Protein AF-A0A5R9F4C6-F1 (afdb_monomer_lite)

Secondary structure (DSSP, 8-state):
-HHHHHHHHHHHHHHHHHHTT-S-----------GGG-SSHHHHHHHHHHTT-BTTB-TT-SSTT-SS-GGG--HHHHHHHHHHHHHHHHTTS--S----------------PPPP-----THHHHHHHHHHHHHHHHHHHHHHH--

InterPro domains:
  IPR008613 Excalibur calcium-binding domain [PF05901] (33-72)
  IPR008613 Excalibur calcium-binding domain [SM00894] (31-72)
  IPR019931 LPXTG cell wall anchor motif [PF00746] (113-144)

Structure (mmCIF, N/CA/C/O backbone):
data_AF-A0A5R9F4C6-F1
#
_entry.id   AF-A0A5R9F4C6-F1
#
loop_
_atom_site.group_PDB
_atom_site.id
_atom_site.type_symbol
_atom_site.label_atom_id
_atom_site.label_alt_id
_atom_site.label_comp_id
_atom_site.label_asym_id
_atom_site.label_entity_id
_atom_site.label_seq_id
_atom_site.pdbx_PDB_ins_code
_atom_site.Cartn_x
_atom_site.Cartn_y
_atom_site.Cartn_z
_atom_site.occupancy
_atom_site.B_iso_or_equiv
_atom_site.auth_seq_id
_atom_site.auth_comp_id
_atom_site.auth_asym_id
_atom_site.auth_atom_id
_atom_site.pdbx_PDB_model_num
ATOM 1 N N . MET A 1 1 ? 22.716 6.581 -52.512 1.00 57.16 1 MET A N 1
ATOM 2 C CA . MET A 1 1 ? 21.744 7.016 -51.481 1.00 57.16 1 MET A CA 1
ATOM 3 C C . MET A 1 1 ? 20.845 5.883 -50.975 1.00 57.16 1 MET A C 1
ATOM 5 O O . MET A 1 1 ? 20.787 5.694 -49.775 1.00 57.16 1 MET A O 1
ATOM 9 N N . LYS A 1 2 ? 20.239 5.040 -51.829 1.00 52.47 2 LYS A N 1
ATOM 10 C CA . LYS A 1 2 ? 19.372 3.910 -51.398 1.00 52.47 2 LYS A CA 1
ATOM 11 C C . LYS A 1 2 ? 20.034 2.899 -50.434 1.00 52.47 2 LYS A C 1
ATOM 13 O O . LYS A 1 2 ? 19.392 2.431 -49.506 1.00 52.47 2 LYS A O 1
ATOM 18 N N . ARG A 1 3 ? 21.336 2.631 -50.601 1.00 54.38 3 ARG A N 1
ATOM 19 C CA . ARG A 1 3 ? 22.126 1.756 -49.705 1.00 54.38 3 ARG A CA 1
ATOM 20 C C . ARG A 1 3 ? 22.447 2.379 -48.337 1.00 54.38 3 ARG A C 1
ATOM 22 O O . ARG A 1 3 ? 22.734 1.649 -47.403 1.00 54.38 3 ARG A O 1
ATOM 29 N N . LEU A 1 4 ? 22.373 3.709 -48.224 1.00 60.50 4 LEU A N 1
ATOM 30 C CA . LEU A 1 4 ? 22.567 4.436 -46.963 1.00 60.50 4 LEU A CA 1
ATOM 31 C C . LEU A 1 4 ? 21.260 4.492 -46.153 1.00 60.50 4 LEU A C 1
ATOM 33 O O . LEU A 1 4 ? 21.293 4.377 -44.934 1.00 60.50 4 LEU A O 1
ATOM 37 N N . TYR A 1 5 ? 20.108 4.572 -46.832 1.00 62.22 5 TYR A N 1
ATOM 38 C CA . TYR A 1 5 ? 18.788 4.526 -46.189 1.00 62.22 5 TYR A CA 1
ATOM 39 C C . TYR A 1 5 ? 18.464 3.160 -45.564 1.00 62.22 5 TYR A C 1
ATOM 41 O O . TYR A 1 5 ? 17.889 3.120 -44.480 1.00 62.22 5 TYR A O 1
ATOM 49 N N . LEU A 1 6 ? 18.882 2.046 -46.185 1.00 62.31 6 LEU A N 1
ATOM 50 C CA . LEU A 1 6 ? 18.705 0.708 -45.596 1.00 62.31 6 LEU A CA 1
ATOM 51 C C . LEU A 1 6 ? 19.526 0.512 -44.307 1.00 62.31 6 LEU A C 1
ATOM 53 O O . LEU A 1 6 ? 19.055 -0.141 -43.381 1.00 62.31 6 LEU A O 1
ATOM 57 N N . GLY A 1 7 ? 20.724 1.100 -44.225 1.00 69.44 7 GLY A N 1
ATOM 58 C CA . GLY A 1 7 ? 21.551 1.043 -43.014 1.00 69.44 7 GLY A CA 1
ATOM 59 C C . GLY A 1 7 ? 20.985 1.889 -41.870 1.00 69.44 7 GLY A C 1
ATOM 60 O O . GLY A 1 7 ? 20.945 1.435 -40.730 1.00 69.44 7 GLY A O 1
ATOM 61 N N . LEU A 1 8 ? 20.484 3.090 -42.179 1.00 69.69 8 LEU A N 1
ATOM 62 C CA . LEU A 1 8 ? 19.875 3.983 -41.187 1.00 69.69 8 LEU A CA 1
ATOM 63 C C . LEU A 1 8 ? 18.586 3.409 -40.583 1.00 69.69 8 LEU A C 1
ATOM 65 O O . LEU A 1 8 ? 18.408 3.492 -39.372 1.00 69.69 8 LEU A O 1
ATOM 69 N N . LEU A 1 9 ? 17.728 2.769 -41.383 1.00 72.56 9 LEU A N 1
ATOM 70 C CA . LEU A 1 9 ? 16.508 2.123 -40.877 1.00 72.56 9 LEU A CA 1
ATOM 71 C C . LEU A 1 9 ? 16.812 0.955 -39.927 1.00 72.56 9 LEU A C 1
ATOM 73 O O . LEU A 1 9 ? 16.167 0.828 -38.889 1.00 72.56 9 LEU A O 1
ATOM 77 N N . SER A 1 10 ? 17.830 0.144 -40.232 1.00 72.00 10 SER A N 1
ATOM 78 C CA . SER A 1 10 ? 18.252 -0.959 -39.358 1.00 72.00 10 SER A CA 1
ATOM 79 C C . SER A 1 10 ? 18.847 -0.469 -38.036 1.00 72.00 10 SER A C 1
ATOM 81 O O . SER A 1 10 ? 18.655 -1.111 -37.006 1.00 72.00 10 SER A O 1
ATOM 83 N N . PHE A 1 11 ? 19.564 0.658 -38.051 1.00 72.88 11 PHE A N 1
ATOM 84 C CA . PHE A 1 11 ? 20.180 1.218 -36.848 1.00 72.88 11 PHE A CA 1
ATOM 85 C C . PHE A 1 11 ? 19.144 1.878 -35.927 1.00 72.88 11 PHE A C 1
ATOM 87 O O . PHE A 1 11 ? 19.229 1.743 -34.711 1.00 72.88 11 PHE A O 1
ATOM 94 N N . VAL A 1 12 ? 18.122 2.524 -36.502 1.00 76.94 12 VAL A N 1
ATOM 95 C CA . VAL A 1 12 ? 16.989 3.085 -35.747 1.00 76.94 12 VAL A CA 1
ATOM 96 C C . VAL A 1 12 ? 16.154 1.977 -35.100 1.00 76.94 12 VAL A C 1
ATOM 98 O O . VAL A 1 12 ? 15.797 2.094 -33.933 1.00 76.94 12 VAL A O 1
ATOM 101 N N . PHE A 1 13 ? 15.907 0.868 -35.803 1.00 72.31 13 PHE A N 1
ATOM 102 C CA . PHE A 1 13 ? 15.160 -0.266 -35.248 1.00 72.31 13 PHE A CA 1
ATOM 103 C C . PHE A 1 13 ? 15.903 -0.949 -34.083 1.00 72.31 13 PHE A C 1
ATOM 105 O O . PHE A 1 13 ? 15.301 -1.264 -33.059 1.00 72.31 13 PHE A O 1
ATOM 112 N N . LEU A 1 14 ? 17.229 -1.104 -34.194 1.00 74.00 14 LEU A N 1
ATOM 113 C CA . LEU A 1 14 ? 18.069 -1.648 -33.121 1.00 74.00 14 LEU A CA 1
ATOM 114 C C . LEU A 1 14 ? 18.163 -0.697 -31.914 1.00 74.00 14 LEU A C 1
ATOM 116 O O . LEU A 1 14 ? 18.156 -1.152 -30.773 1.00 74.00 14 LEU A O 1
ATOM 120 N N . ALA A 1 15 ? 18.202 0.618 -32.147 1.00 70.00 15 ALA A N 1
ATOM 121 C CA . ALA A 1 15 ? 18.185 1.613 -31.077 1.00 70.00 15 ALA A CA 1
ATOM 122 C C . ALA A 1 15 ? 16.841 1.627 -30.329 1.00 70.00 15 ALA A C 1
ATOM 124 O O . ALA A 1 15 ? 16.833 1.696 -29.107 1.00 70.00 15 ALA A O 1
ATOM 125 N N . ILE A 1 16 ? 15.709 1.480 -31.021 1.00 71.25 16 ILE A N 1
ATOM 126 C CA . ILE A 1 16 ? 14.395 1.389 -30.366 1.00 71.25 16 ILE A CA 1
ATOM 127 C C . ILE A 1 16 ? 14.279 0.106 -29.527 1.00 71.25 16 ILE A C 1
ATOM 129 O O . ILE A 1 16 ? 13.732 0.161 -28.434 1.00 71.25 16 ILE A O 1
ATOM 133 N N . MET A 1 17 ? 14.849 -1.026 -29.959 1.00 69.56 17 MET A N 1
ATOM 134 C CA . MET A 1 17 ? 14.871 -2.246 -29.134 1.00 69.56 17 MET A CA 1
ATOM 135 C C . MET A 1 17 ? 15.798 -2.149 -27.912 1.00 69.56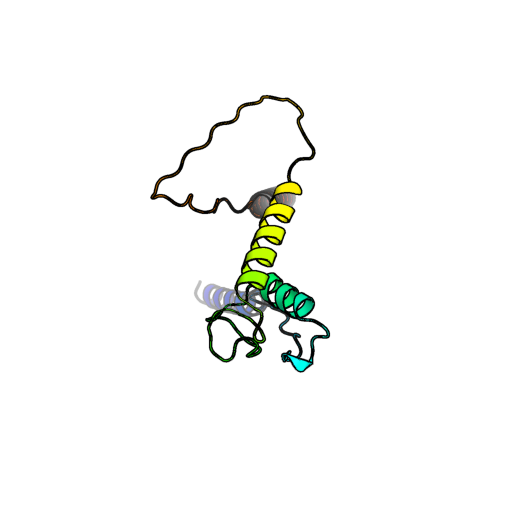 17 MET A C 1
ATOM 137 O O . MET A 1 17 ? 15.477 -2.705 -26.868 1.00 69.56 17 MET A O 1
ATOM 141 N N . LEU A 1 18 ? 16.936 -1.454 -28.024 1.00 64.44 18 LEU A N 1
ATOM 142 C CA . LEU A 1 18 ? 17.901 -1.321 -26.923 1.00 64.44 18 LEU A CA 1
ATOM 143 C C . LEU A 1 18 ? 17.552 -0.198 -25.933 1.00 64.44 18 LEU A C 1
ATOM 145 O O . LEU A 1 18 ? 17.905 -0.301 -24.763 1.00 64.44 18 LEU A O 1
ATOM 149 N N . PHE A 1 19 ? 16.854 0.852 -26.375 1.00 62.28 19 PHE A N 1
ATOM 150 C CA . PHE A 1 19 ? 16.437 1.978 -25.527 1.00 62.28 19 PHE A CA 1
ATOM 151 C C . PHE A 1 19 ? 14.941 1.957 -25.161 1.00 62.28 19 PHE A C 1
ATOM 153 O O . PHE A 1 19 ? 14.538 2.656 -24.238 1.00 62.28 19 PHE A O 1
ATOM 160 N N . GLY A 1 20 ? 14.114 1.149 -25.832 1.00 57.31 20 GLY A N 1
ATOM 16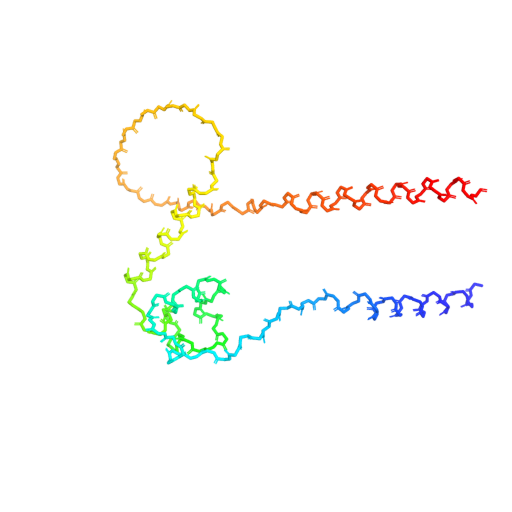1 C CA . GLY A 1 20 ? 12.677 1.010 -25.554 1.00 57.31 20 GLY A CA 1
ATOM 162 C C . GLY A 1 20 ? 12.333 0.101 -24.369 1.00 57.31 20 GLY A C 1
ATOM 163 O O . GLY A 1 20 ? 11.166 -0.005 -24.012 1.00 57.31 20 GLY A O 1
ATOM 164 N N . GLY A 1 21 ? 13.328 -0.541 -23.747 1.00 56.12 21 GLY A N 1
ATOM 165 C CA . GLY A 1 21 ? 13.148 -1.400 -22.569 1.00 56.12 21 GLY A CA 1
ATOM 166 C C . GLY A 1 21 ? 13.121 -0.669 -21.221 1.00 56.12 21 GLY A C 1
ATOM 167 O O . GLY A 1 21 ? 13.071 -1.329 -20.192 1.00 56.12 21 GLY A O 1
ATOM 168 N N . PHE A 1 22 ? 13.179 0.667 -21.201 1.00 54.94 22 PHE A N 1
ATOM 169 C CA . PHE A 1 22 ? 13.215 1.467 -19.965 1.00 54.94 22 PHE A CA 1
ATOM 170 C C . PHE A 1 22 ? 11.857 2.065 -19.559 1.00 54.94 22 PHE A C 1
ATOM 172 O O . PHE A 1 22 ? 11.814 3.029 -18.798 1.00 54.94 22 PHE A O 1
ATOM 179 N N . ILE A 1 23 ? 10.739 1.516 -20.047 1.00 58.97 23 ILE A N 1
ATOM 180 C CA . ILE A 1 23 ? 9.412 1.873 -19.530 1.00 58.97 23 ILE A CA 1
ATOM 181 C C . ILE A 1 23 ? 8.969 0.808 -18.522 1.00 58.97 23 ILE A C 1
ATOM 183 O O . ILE A 1 23 ? 8.730 -0.339 -18.884 1.00 58.97 23 ILE A O 1
ATOM 187 N N . ALA A 1 24 ? 8.863 1.258 -17.268 1.00 55.66 24 ALA A N 1
ATOM 188 C CA . ALA A 1 24 ? 8.208 0.624 -16.125 1.00 55.66 24 ALA A CA 1
ATOM 189 C C . ALA A 1 24 ? 8.824 -0.686 -15.600 1.00 55.66 24 ALA A C 1
ATOM 191 O O . ALA A 1 24 ? 8.249 -1.764 -15.715 1.00 55.66 24 ALA A O 1
ATOM 192 N N . GLN A 1 25 ? 9.924 -0.569 -14.851 1.00 49.19 25 GLN A N 1
ATOM 193 C CA . GLN A 1 25 ? 10.063 -1.400 -13.652 1.00 49.19 25 GLN A CA 1
ATOM 194 C C . GLN A 1 25 ? 9.293 -0.722 -12.513 1.00 49.19 25 GLN A C 1
ATOM 196 O O . GLN A 1 25 ? 9.885 -0.099 -11.640 1.00 49.19 25 GLN A O 1
ATOM 201 N 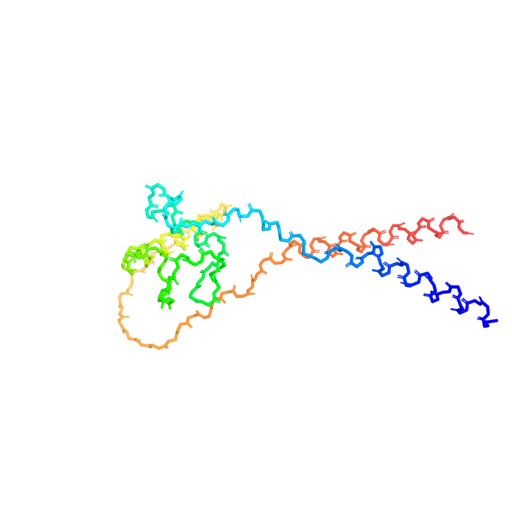N . ALA A 1 26 ? 7.965 -0.840 -12.527 1.00 49.88 26 ALA A N 1
ATOM 202 C CA . ALA A 1 26 ? 7.256 -0.914 -11.261 1.00 49.88 26 ALA A CA 1
ATOM 203 C C . ALA A 1 26 ? 7.529 -2.329 -10.753 1.00 49.88 26 ALA A C 1
ATOM 205 O O . ALA A 1 26 ? 7.008 -3.304 -11.301 1.00 49.88 26 ALA A O 1
ATOM 206 N N . SER A 1 27 ? 8.452 -2.457 -9.803 1.00 43.75 27 SER A N 1
ATOM 207 C CA . SER A 1 27 ? 8.706 -3.714 -9.113 1.00 43.75 27 SER A CA 1
ATOM 208 C C . SER A 1 27 ? 7.456 -4.101 -8.323 1.00 43.75 27 SER A C 1
ATOM 210 O O . SER A 1 27 ? 7.383 -3.861 -7.124 1.00 43.75 27 SER A O 1
ATOM 212 N N . HIS A 1 28 ? 6.473 -4.719 -8.973 1.00 45.97 28 HIS A N 1
ATOM 213 C CA . HIS A 1 28 ? 5.393 -5.416 -8.281 1.00 45.97 28 HIS A CA 1
ATOM 214 C C . HIS A 1 28 ? 5.927 -6.778 -7.842 1.00 45.97 28 HIS A C 1
ATOM 216 O O . HIS A 1 28 ? 5.617 -7.828 -8.391 1.00 45.97 28 HIS A O 1
ATOM 222 N N . GLY A 1 29 ? 6.857 -6.709 -6.892 1.00 45.84 29 GLY A N 1
ATOM 223 C CA . GLY A 1 29 ? 7.169 -7.789 -5.974 1.00 45.84 29 GLY A CA 1
ATOM 224 C C . GLY A 1 29 ? 6.386 -7.621 -4.676 1.00 45.84 29 GLY A C 1
ATOM 225 O O . GLY A 1 29 ? 6.862 -8.079 -3.642 1.00 45.84 29 GLY A O 1
ATOM 226 N N . SER A 1 30 ? 5.228 -6.949 -4.699 1.00 54.28 30 SER A N 1
ATOM 227 C CA . SER A 1 30 ? 4.236 -7.141 -3.653 1.00 54.28 30 SER A CA 1
ATOM 228 C C . SER A 1 30 ? 3.742 -8.570 -3.829 1.00 54.28 30 SER A C 1
ATOM 230 O O . SER A 1 30 ? 2.961 -8.888 -4.718 1.00 54.28 30 SER A O 1
ATOM 232 N N . SER A 1 31 ? 4.305 -9.480 -3.038 1.00 62.88 31 SER A N 1
ATOM 233 C CA . SER A 1 31 ? 3.588 -10.691 -2.658 1.00 62.88 31 SER A CA 1
ATOM 234 C C . SER A 1 31 ? 2.141 -10.285 -2.405 1.00 62.88 31 SER A C 1
ATOM 236 O O . SER A 1 31 ? 1.950 -9.431 -1.544 1.00 62.88 31 SER A O 1
ATOM 238 N N . ASP A 1 32 ? 1.211 -10.812 -3.199 1.00 78.75 32 ASP A N 1
ATOM 239 C CA . ASP A 1 32 ? -0.232 -10.620 -3.055 1.00 78.75 32 ASP A CA 1
ATOM 240 C C . ASP A 1 32 ? -0.591 -10.576 -1.564 1.00 78.75 32 ASP A C 1
ATOM 242 O O . ASP A 1 32 ? -0.382 -11.565 -0.854 1.00 78.75 32 ASP A O 1
ATOM 246 N N . LYS A 1 33 ? -0.934 -9.380 -1.074 1.00 86.94 33 LYS A N 1
ATOM 247 C CA . LYS A 1 33 ? -1.160 -9.122 0.347 1.00 86.94 33 LYS A CA 1
ATOM 248 C C . LYS A 1 33 ? -2.648 -9.199 0.597 1.00 86.94 33 LYS A C 1
ATOM 250 O O . LYS A 1 33 ? -3.402 -8.472 -0.024 1.00 86.94 33 LYS A O 1
ATOM 255 N N . ASN A 1 34 ? -3.049 -10.025 1.546 1.00 92.88 34 ASN A N 1
ATOM 256 C CA . ASN A 1 34 ? -4.423 -10.110 2.013 1.00 92.88 34 ASN A CA 1
ATOM 257 C C . ASN A 1 34 ? -4.535 -9.470 3.399 1.00 92.88 34 ASN A C 1
ATOM 259 O O . ASN A 1 34 ? -3.537 -9.281 4.092 1.00 92.88 34 ASN A O 1
ATOM 263 N N . CYS A 1 35 ? -5.757 -9.212 3.859 1.00 92.06 35 CYS A N 1
ATOM 264 C CA . CYS A 1 35 ? -6.000 -8.656 5.193 1.00 92.06 35 CYS A CA 1
ATOM 265 C C . CYS A 1 35 ? -5.368 -9.468 6.341 1.00 92.06 35 CYS A C 1
ATOM 267 O O . CYS A 1 35 ? -4.974 -8.893 7.353 1.00 92.06 35 CYS A O 1
ATOM 269 N N . ASP A 1 36 ? -5.211 -10.785 6.167 1.00 92.62 36 ASP A N 1
ATOM 270 C CA . ASP A 1 36 ? -4.571 -11.678 7.145 1.00 92.62 36 ASP A CA 1
ATOM 271 C C . ASP A 1 36 ? -3.033 -11.554 7.186 1.00 92.62 36 ASP A C 1
ATOM 273 O O . ASP A 1 36 ? -2.398 -12.068 8.109 1.00 92.62 36 ASP A O 1
ATOM 277 N N . ASP A 1 37 ? -2.418 -10.883 6.205 1.00 93.31 37 ASP A N 1
ATOM 278 C CA . ASP A 1 37 ? -0.967 -10.663 6.162 1.00 93.31 37 ASP A CA 1
ATOM 279 C C . ASP A 1 37 ? -0.506 -9.497 7.043 1.00 93.31 37 ASP A C 1
ATOM 281 O O . ASP A 1 37 ? 0.701 -9.315 7.231 1.00 93.31 37 ASP A O 1
ATOM 285 N N . PHE A 1 38 ? -1.448 -8.716 7.575 1.00 92.31 38 PHE A N 1
ATOM 286 C CA . PHE A 1 38 ? -1.177 -7.544 8.391 1.00 92.31 38 PHE A CA 1
ATOM 287 C C . PHE A 1 38 ? -1.439 -7.842 9.861 1.00 92.31 38 PHE A C 1
ATOM 289 O O . PHE A 1 38 ? -2.432 -8.455 10.252 1.00 92.31 38 PHE A O 1
ATOM 296 N N . SER A 1 39 ? -0.536 -7.368 10.709 1.00 91.94 39 SER A N 1
ATOM 297 C CA . SER A 1 39 ? -0.638 -7.554 12.155 1.00 91.94 39 SER A CA 1
ATOM 298 C C . SER A 1 39 ? -1.599 -6.563 12.817 1.00 91.94 39 SER A C 1
ATOM 300 O O . SER A 1 39 ? -2.038 -6.783 13.950 1.00 91.94 39 SER A O 1
ATOM 302 N N . SER A 1 40 ? -1.923 -5.463 12.129 1.00 93.69 40 SER A N 1
ATOM 303 C CA . SER A 1 40 ? -2.788 -4.397 12.633 1.00 93.69 40 SER A CA 1
ATOM 304 C C . SER A 1 40 ? -3.466 -3.611 11.508 1.00 93.69 40 SER A C 1
ATOM 306 O O . SER A 1 40 ? -2.939 -3.519 10.403 1.00 93.69 40 SER A O 1
ATOM 308 N N . LYS A 1 41 ? -4.600 -2.968 11.823 1.00 93.12 41 LYS A N 1
ATOM 309 C CA . LYS A 1 41 ? -5.292 -2.045 10.907 1.00 93.12 41 LYS A CA 1
ATOM 310 C C . LYS A 1 41 ? -4.417 -0.862 10.484 1.00 93.12 41 LYS A C 1
ATOM 312 O O . LYS A 1 41 ? -4.507 -0.417 9.351 1.00 93.12 41 LYS A O 1
ATOM 317 N N . GLN A 1 42 ? -3.547 -0.390 11.377 1.00 94.38 42 GLN A N 1
ATOM 318 C CA . GLN A 1 42 ? -2.600 0.685 11.080 1.00 94.38 42 GLN A CA 1
ATOM 319 C C . GLN A 1 42 ? -1.654 0.305 9.935 1.00 94.38 42 GLN A C 1
ATOM 321 O O . GLN A 1 42 ? -1.475 1.079 9.005 1.00 94.38 42 GLN A O 1
ATOM 326 N N . GLU A 1 43 ? -1.124 -0.920 9.965 1.00 94.25 43 GLU A N 1
ATOM 327 C CA . GLU A 1 43 ? -0.237 -1.447 8.921 1.00 94.25 43 GLU A CA 1
ATOM 328 C C . GLU A 1 43 ? -0.941 -1.535 7.557 1.00 94.25 43 GLU A C 1
ATOM 330 O O . GLU A 1 43 ? -0.337 -1.236 6.529 1.00 94.25 43 GLU A O 1
ATOM 335 N N . VAL A 1 44 ? -2.232 -1.891 7.556 1.00 95.06 44 VAL A N 1
ATOM 336 C CA . VAL A 1 44 ? -3.070 -1.896 6.347 1.00 95.06 44 VAL A CA 1
ATOM 337 C C . VAL A 1 44 ? -3.243 -0.478 5.803 1.00 95.06 44 VAL A C 1
ATOM 339 O O . VAL A 1 44 ? -3.042 -0.260 4.611 1.00 95.06 44 VAL A O 1
ATOM 342 N N . MET A 1 45 ? -3.601 0.483 6.663 1.00 94.62 45 MET A N 1
ATOM 343 C CA . MET A 1 45 ? -3.797 1.880 6.260 1.00 94.62 45 MET A CA 1
ATOM 344 C C . MET A 1 45 ? -2.509 2.487 5.693 1.00 94.62 45 MET A C 1
ATOM 346 O O . MET A 1 45 ? -2.554 3.123 4.644 1.00 94.62 45 MET A O 1
ATOM 350 N N . ASP A 1 46 ? -1.362 2.226 6.333 1.00 93.88 46 ASP A N 1
ATOM 351 C CA . ASP A 1 46 ? -0.044 2.641 5.840 1.00 93.88 46 ASP A CA 1
ATOM 352 C C . ASP A 1 46 ? 0.265 2.035 4.471 1.00 93.88 46 ASP A C 1
ATOM 354 O O . ASP A 1 46 ? 0.609 2.761 3.540 1.00 93.88 46 ASP A O 1
ATOM 358 N N . PHE A 1 47 ? 0.075 0.725 4.311 1.00 93.00 47 PHE A N 1
ATOM 359 C CA . PHE A 1 47 ? 0.300 0.056 3.034 1.00 93.00 47 PHE A CA 1
ATOM 360 C C . PHE A 1 47 ? -0.599 0.615 1.921 1.00 93.00 47 PHE A C 1
ATOM 362 O O . PHE A 1 47 ? -0.109 0.916 0.832 1.00 93.00 47 PHE A O 1
ATOM 369 N N . TRP A 1 48 ? -1.890 0.791 2.201 1.00 94.12 48 TRP A N 1
ATOM 370 C CA . TRP A 1 48 ? -2.877 1.314 1.258 1.00 94.12 48 TRP A CA 1
ATOM 371 C C . TRP A 1 48 ? -2.558 2.748 0.819 1.00 94.12 48 TRP A C 1
ATOM 373 O O . TRP A 1 48 ? -2.527 3.042 -0.378 1.00 94.12 48 TRP A O 1
ATOM 383 N N . TYR A 1 49 ? -2.240 3.620 1.780 1.00 93.31 49 TYR A N 1
ATOM 384 C CA . TYR A 1 49 ? -1.892 5.018 1.533 1.00 93.31 49 TYR A CA 1
ATOM 385 C C . TYR A 1 49 ? -0.571 5.160 0.767 1.00 93.31 49 TYR A C 1
ATOM 387 O O . TYR A 1 49 ? -0.509 5.875 -0.232 1.00 93.31 49 TYR A O 1
ATOM 395 N N . GLU A 1 50 ? 0.483 4.446 1.178 1.00 92.12 50 GLU A N 1
ATOM 396 C CA . GLU A 1 50 ? 1.803 4.513 0.533 1.00 92.12 50 GLU A CA 1
ATOM 397 C C . GLU A 1 50 ? 1.784 4.039 -0.926 1.00 92.12 50 GLU A C 1
ATOM 399 O O . GLU A 1 50 ? 2.544 4.550 -1.751 1.00 92.12 50 GLU A O 1
ATOM 404 N N . HIS A 1 51 ? 0.914 3.081 -1.258 1.00 89.81 51 HIS A N 1
ATOM 405 C CA . HIS A 1 51 ? 0.785 2.558 -2.619 1.00 89.81 51 HIS A CA 1
ATOM 406 C C . HIS A 1 51 ? -0.224 3.332 -3.480 1.00 89.81 51 HIS A C 1
ATOM 408 O O . HIS A 1 51 ? -0.345 3.044 -4.675 1.00 89.81 51 HIS A O 1
ATOM 414 N N . GLY A 1 52 ? -0.923 4.324 -2.915 1.00 90.38 52 GLY A N 1
ATOM 415 C CA . GLY A 1 52 ? -1.957 5.082 -3.624 1.00 90.38 52 GLY A CA 1
ATOM 416 C C . GLY A 1 52 ? -3.125 4.201 -4.072 1.00 90.38 52 GLY A C 1
ATOM 417 O O . GLY A 1 52 ? -3.685 4.405 -5.158 1.00 90.38 52 GLY A O 1
ATOM 418 N N . TYR A 1 53 ? -3.444 3.180 -3.277 1.00 92.88 53 TYR A N 1
ATOM 419 C CA . TYR A 1 53 ? -4.591 2.320 -3.524 1.00 92.88 53 TYR A CA 1
ATOM 420 C C . TYR A 1 53 ? -5.892 3.040 -3.174 1.00 92.88 53 TYR A C 1
ATOM 422 O O . TYR A 1 53 ? -5.917 4.012 -2.418 1.00 92.88 53 TYR A O 1
ATOM 430 N N . ASN A 1 54 ? -6.964 2.623 -3.835 1.00 93.19 54 ASN A N 1
ATOM 431 C CA . ASN A 1 54 ? -8.309 3.166 -3.677 1.00 93.19 54 ASN A CA 1
ATOM 432 C C . ASN A 1 54 ? -9.329 2.153 -4.217 1.00 93.19 54 ASN A C 1
ATOM 434 O O . ASN A 1 54 ? -8.936 1.168 -4.838 1.00 93.19 54 ASN A O 1
ATOM 438 N N . ALA A 1 55 ? -10.620 2.446 -4.055 1.00 94.31 55 ALA A N 1
ATOM 439 C CA . ALA A 1 55 ? -11.724 1.597 -4.513 1.00 94.31 55 ALA A CA 1
ATOM 440 C C . ALA A 1 55 ? -11.660 1.193 -6.004 1.00 94.31 55 ALA A C 1
ATOM 442 O O . ALA A 1 55 ? -12.240 0.190 -6.402 1.00 94.31 55 ALA A O 1
ATOM 443 N N . GLU A 1 56 ? -10.980 1.962 -6.863 1.00 93.12 56 GLU A N 1
ATOM 444 C CA . GLU A 1 56 ? -10.808 1.641 -8.290 1.00 93.12 56 GLU A CA 1
ATOM 445 C C . GLU A 1 56 ? -9.436 1.019 -8.613 1.00 93.12 56 GLU A C 1
ATOM 447 O O . GLU A 1 56 ? -9.224 0.500 -9.713 1.00 93.12 56 GLU A O 1
ATOM 452 N N . ASN A 1 57 ? -8.488 1.084 -7.678 1.00 91.44 57 ASN A N 1
ATOM 453 C CA . ASN A 1 57 ? -7.109 0.633 -7.825 1.00 91.44 57 ASN A CA 1
ATOM 454 C C . ASN A 1 57 ? -6.695 -0.178 -6.598 1.00 91.44 57 ASN A C 1
ATOM 456 O O . ASN A 1 57 ? -5.891 0.274 -5.779 1.00 91.44 57 ASN A O 1
ATOM 460 N N . ASP A 1 58 ? -7.228 -1.393 -6.528 1.00 91.38 58 ASP A N 1
ATOM 461 C CA . ASP A 1 58 ? -6.897 -2.378 -5.509 1.00 91.38 58 ASP A CA 1
ATOM 462 C C . ASP A 1 58 ? -6.360 -3.674 -6.139 1.00 91.38 58 ASP A C 1
ATOM 464 O O . ASP A 1 58 ? -7.107 -4.615 -6.421 1.00 91.38 58 ASP A O 1
ATOM 468 N N . PRO A 1 59 ? -5.046 -3.752 -6.404 1.00 90.25 59 PRO A N 1
ATOM 469 C CA . PRO A 1 59 ? -4.444 -4.953 -6.969 1.00 90.25 59 PRO A CA 1
ATOM 470 C C . PRO A 1 59 ? -4.473 -6.172 -6.040 1.00 90.25 59 PRO A C 1
ATOM 472 O O . PRO A 1 59 ? -4.226 -7.273 -6.531 1.00 90.25 59 PRO A O 1
ATOM 475 N N . SER A 1 60 ? -4.690 -5.975 -4.733 1.00 88.31 60 SER A N 1
ATOM 476 C CA . SER A 1 60 ? -4.588 -7.037 -3.719 1.00 88.31 60 SER A CA 1
ATOM 477 C C . SER A 1 60 ? -5.934 -7.373 -3.054 1.00 88.31 60 SER A C 1
ATOM 479 O O . SER A 1 60 ? -5.951 -8.135 -2.095 1.00 88.31 60 SER A O 1
ATOM 481 N N . ASP A 1 61 ? -7.048 -6.834 -3.569 1.00 92.06 61 ASP A N 1
ATOM 482 C CA . ASP A 1 61 ? -8.423 -7.069 -3.084 1.00 92.06 61 ASP A CA 1
ATOM 483 C C . ASP A 1 61 ? -8.569 -6.871 -1.555 1.00 92.06 61 ASP A C 1
ATOM 485 O O . ASP A 1 61 ? -9.227 -7.650 -0.859 1.00 92.06 61 ASP A O 1
ATOM 489 N N . LEU A 1 62 ? -7.900 -5.846 -1.011 1.00 93.69 62 LEU A N 1
ATOM 490 C CA . LEU A 1 62 ? -8.021 -5.443 0.393 1.00 93.69 62 LEU A CA 1
ATOM 491 C C . LEU A 1 62 ? -9.362 -4.742 0.676 1.00 93.69 62 LEU A C 1
ATOM 493 O O . LEU A 1 62 ? -9.861 -4.845 1.794 1.00 93.69 62 LEU A O 1
ATOM 497 N N . ASP A 1 63 ? -9.946 -4.063 -0.309 1.00 94.69 63 ASP A N 1
ATOM 498 C CA . ASP A 1 63 ? -11.247 -3.385 -0.292 1.00 94.69 63 ASP A CA 1
ATOM 499 C C . ASP A 1 63 ? -12.242 -4.151 -1.181 1.00 94.69 63 ASP A C 1
ATOM 501 O O . ASP A 1 63 ? -12.534 -3.809 -2.330 1.00 94.69 63 ASP A O 1
ATOM 505 N N . ARG A 1 64 ? -12.755 -5.257 -0.642 1.00 93.38 64 ARG A N 1
ATOM 506 C CA . ARG A 1 64 ? -13.566 -6.206 -1.414 1.00 93.38 64 ARG A CA 1
ATOM 507 C C . ARG A 1 64 ? -14.929 -5.644 -1.833 1.00 93.38 64 ARG A C 1
ATOM 509 O O . ARG A 1 64 ? -15.513 -6.116 -2.815 1.00 93.38 64 ARG A O 1
ATOM 516 N N . ASP A 1 65 ? -15.493 -4.710 -1.077 1.00 93.88 65 ASP A N 1
ATOM 517 C CA . ASP A 1 65 ? -16.764 -4.055 -1.391 1.00 93.88 65 ASP A CA 1
ATOM 518 C C . ASP A 1 65 ? -16.609 -2.706 -2.109 1.00 93.88 65 ASP A C 1
ATOM 520 O O . ASP A 1 65 ? -17.612 -2.177 -2.597 1.00 93.88 65 ASP A O 1
ATOM 524 N N . ASN A 1 66 ? -15.370 -2.274 -2.361 1.00 94.00 66 ASN A N 1
ATOM 525 C CA . ASN A 1 66 ? -14.992 -1.080 -3.121 1.00 94.00 66 ASN A CA 1
ATOM 526 C C . ASN A 1 66 ? -15.562 0.206 -2.506 1.00 94.00 66 ASN A C 1
ATOM 528 O O . ASN A 1 66 ? -16.062 1.079 -3.227 1.00 94.00 66 ASN A O 1
ATOM 532 N N . ASP A 1 67 ? -15.549 0.307 -1.179 1.00 94.38 67 ASP A N 1
ATOM 533 C CA . ASP A 1 67 ? -16.018 1.489 -0.451 1.00 94.38 67 ASP A CA 1
ATOM 534 C C . ASP A 1 67 ? -14.890 2.493 -0.136 1.00 94.38 67 ASP A C 1
ATOM 536 O O . ASP A 1 67 ? -15.144 3.594 0.359 1.00 94.38 67 ASP A O 1
ATOM 540 N N . GLY A 1 68 ? -13.656 2.156 -0.516 1.00 93.88 68 GLY A N 1
ATOM 541 C CA . GLY A 1 68 ? -12.448 2.940 -0.303 1.00 93.88 68 GLY A CA 1
ATOM 542 C C . GLY A 1 68 ? -11.761 2.661 1.032 1.00 93.88 68 GLY A C 1
ATOM 543 O O . GLY A 1 68 ? -10.783 3.349 1.338 1.00 93.88 68 GLY A O 1
ATOM 544 N N . LEU A 1 69 ? -12.242 1.692 1.819 1.00 95.38 69 LEU A N 1
ATOM 545 C CA . LEU A 1 69 ? -11.731 1.372 3.147 1.00 95.38 69 LEU A CA 1
ATOM 546 C C . LEU A 1 69 ? -11.072 -0.017 3.145 1.00 95.38 69 LEU A C 1
ATOM 548 O O . LEU A 1 69 ? -11.747 -1.047 3.137 1.00 95.38 69 LEU A O 1
ATOM 552 N N . PRO A 1 70 ? -9.733 -0.099 3.229 1.00 95.31 70 PRO A N 1
ATOM 553 C CA . PRO A 1 70 ? -9.062 -1.386 3.155 1.00 95.31 70 PRO A CA 1
ATOM 554 C C . PRO A 1 70 ? -9.338 -2.226 4.407 1.00 95.31 70 PRO A C 1
ATOM 556 O O . PRO A 1 70 ? -9.254 -1.741 5.536 1.00 95.31 70 PRO A O 1
ATOM 559 N N . CYS A 1 71 ? -9.616 -3.514 4.219 1.00 95.12 71 CYS A N 1
ATOM 560 C CA . CYS A 1 71 ? -9.814 -4.509 5.272 1.00 95.12 71 CYS A CA 1
ATOM 561 C C . CYS A 1 71 ? -10.803 -4.089 6.370 1.00 95.12 71 CYS A C 1
ATOM 563 O O . CYS A 1 71 ? -10.558 -4.344 7.557 1.00 95.12 71 CYS A O 1
ATOM 565 N N . GLU A 1 72 ? -11.919 -3.460 5.991 1.00 92.62 72 GLU A N 1
ATOM 566 C CA . GLU A 1 72 ? -12.988 -3.063 6.921 1.00 92.62 72 GLU A CA 1
ATOM 567 C C . GLU A 1 72 ? -12.462 -2.125 8.036 1.00 92.62 72 GLU A C 1
ATOM 569 O O . GLU A 1 72 ? -12.821 -2.211 9.226 1.00 92.62 72 GLU A O 1
ATOM 574 N N . VAL A 1 73 ? -11.511 -1.254 7.687 1.00 94.81 73 VAL A N 1
ATOM 575 C CA . VAL A 1 73 ? -11.131 -0.108 8.521 1.00 94.81 73 VAL A CA 1
ATOM 576 C C . VAL A 1 73 ? -12.348 0.806 8.675 1.00 94.81 73 VAL A C 1
ATOM 578 O O . VAL A 1 73 ? -13.151 0.962 7.765 1.00 94.81 73 VAL A O 1
ATOM 581 N N . ASN A 1 74 ? -12.530 1.390 9.861 1.00 94.88 74 ASN A N 1
ATOM 582 C CA . ASN A 1 74 ? -13.638 2.317 10.068 1.00 94.88 74 ASN A CA 1
ATOM 583 C C . ASN A 1 74 ? -13.357 3.625 9.316 1.00 94.88 74 ASN A C 1
ATOM 585 O O . ASN A 1 74 ? -12.261 4.167 9.440 1.00 94.88 74 ASN A O 1
ATOM 589 N N . SER A 1 75 ? -14.355 4.176 8.623 1.00 93.69 75 SER A N 1
ATOM 590 C CA . SER A 1 75 ? -14.228 5.451 7.909 1.00 93.69 75 SER A CA 1
ATOM 591 C C . SER A 1 75 ? -13.656 6.567 8.790 1.00 93.69 75 SER A C 1
ATOM 593 O O . SER A 1 75 ? -12.761 7.281 8.368 1.00 93.69 75 SER A O 1
ATOM 595 N N . GLY A 1 76 ? -14.076 6.663 10.057 1.00 93.94 76 GLY A N 1
ATOM 596 C CA . GLY A 1 76 ? -13.546 7.685 10.967 1.00 93.94 76 GLY A CA 1
ATOM 597 C C . GLY A 1 76 ? -12.077 7.470 11.358 1.00 93.94 76 GLY A C 1
ATOM 598 O O . GLY A 1 76 ? -11.367 8.442 11.617 1.00 93.94 76 GLY A O 1
ATOM 599 N N . GLU A 1 77 ? -11.613 6.215 11.399 1.00 94.38 77 GLU A N 1
ATOM 600 C CA . GLU A 1 77 ? -10.195 5.889 11.618 1.00 94.38 77 GLU A CA 1
ATOM 601 C C . GLU A 1 77 ? -9.369 6.255 10.379 1.00 94.38 77 GLU A C 1
ATOM 603 O O . GLU A 1 77 ? -8.313 6.866 10.520 1.00 94.38 77 GLU A O 1
ATOM 608 N N . TRP A 1 78 ? -9.884 5.947 9.184 1.00 94.44 78 TRP A N 1
ATOM 609 C CA . TRP A 1 78 ? -9.264 6.297 7.906 1.00 94.44 78 TRP A CA 1
ATOM 610 C C . TRP A 1 78 ? -9.161 7.813 7.701 1.00 94.44 78 TRP A C 1
ATOM 612 O O . TRP A 1 78 ? -8.073 8.316 7.435 1.00 94.44 78 TRP A O 1
ATOM 622 N N . ASP A 1 79 ? -10.252 8.553 7.912 1.00 94.31 79 ASP A N 1
ATOM 623 C CA . ASP A 1 79 ? -10.284 10.012 7.761 1.00 94.31 79 ASP A CA 1
ATOM 624 C C . ASP A 1 79 ? -9.282 10.690 8.708 1.00 94.31 79 ASP A C 1
ATOM 626 O O . ASP A 1 79 ? -8.538 11.586 8.312 1.00 94.31 79 ASP A O 1
ATOM 630 N N . SER A 1 80 ? -9.220 10.220 9.960 1.00 93.94 80 SER A N 1
ATOM 631 C CA . SER A 1 80 ? -8.267 10.729 10.955 1.00 93.94 80 SER A CA 1
ATOM 632 C C . SER A 1 80 ? -6.820 10.405 10.577 1.00 93.94 80 SER A C 1
ATOM 634 O O . SER A 1 80 ? -5.930 11.226 10.783 1.00 93.94 80 SER A O 1
ATOM 636 N N . TYR A 1 81 ? -6.582 9.213 10.027 1.00 93.44 81 TYR A N 1
ATOM 637 C CA . TYR A 1 81 ? -5.268 8.779 9.567 1.00 93.44 81 TYR A CA 1
ATOM 638 C C . TYR A 1 81 ? -4.769 9.608 8.373 1.00 93.44 81 TYR A C 1
ATOM 640 O O . TYR A 1 81 ? -3.619 10.049 8.372 1.00 93.44 81 TYR A O 1
ATOM 648 N N . VAL A 1 82 ? -5.626 9.854 7.377 1.00 91.81 82 VAL A N 1
ATOM 649 C CA . VAL A 1 82 ? -5.286 10.686 6.212 1.00 91.81 82 VAL A CA 1
ATOM 650 C C . VAL A 1 82 ? -5.013 12.126 6.643 1.00 91.81 82 VAL A C 1
ATOM 652 O O . VAL A 1 82 ? -3.980 12.672 6.264 1.00 91.81 82 VAL A O 1
ATOM 655 N N . ALA A 1 83 ? -5.862 12.705 7.499 1.00 91.56 83 ALA A N 1
ATOM 656 C CA . ALA A 1 83 ? -5.653 14.052 8.030 1.00 91.56 83 ALA A CA 1
ATOM 657 C C . ALA A 1 83 ? -4.302 14.187 8.764 1.00 91.56 83 ALA A C 1
ATOM 659 O O . ALA A 1 83 ? -3.549 15.122 8.505 1.00 91.56 83 ALA A O 1
ATOM 660 N N . ASP A 1 84 ? -3.937 13.215 9.609 1.00 90.94 84 ASP A N 1
ATOM 661 C CA . ASP A 1 84 ? -2.640 13.200 10.305 1.00 90.94 84 ASP A CA 1
ATOM 662 C C . ASP A 1 84 ? -1.446 13.079 9.335 1.00 90.94 84 ASP A C 1
ATOM 664 O O . ASP A 1 84 ? -0.410 13.732 9.515 1.00 90.94 84 ASP A O 1
ATOM 668 N N . LYS A 1 85 ? -1.582 12.281 8.266 1.00 88.12 85 LYS A N 1
ATOM 669 C CA . LYS A 1 85 ? -0.560 12.151 7.213 1.00 88.12 85 LYS A CA 1
ATOM 670 C C . LYS A 1 85 ? -0.400 13.417 6.377 1.00 88.12 85 LYS A C 1
ATOM 672 O O . LYS A 1 85 ? 0.728 13.717 5.972 1.00 88.12 85 LYS A O 1
ATOM 677 N N . GLU A 1 86 ? -1.484 14.137 6.115 1.00 83.12 86 GLU A N 1
ATOM 678 C CA . GLU A 1 86 ? -1.469 15.422 5.414 1.00 83.12 86 GLU A CA 1
ATOM 679 C C . GLU A 1 86 ? -0.838 16.511 6.294 1.00 83.12 86 GLU A C 1
ATOM 681 O O . GLU A 1 86 ? 0.112 17.171 5.863 1.00 83.12 86 GLU A O 1
ATOM 686 N N . ASP A 1 87 ? -1.240 16.611 7.563 1.00 78.62 87 ASP A N 1
ATOM 687 C CA . ASP A 1 87 ? -0.671 17.557 8.531 1.00 78.62 87 ASP A CA 1
ATOM 688 C C . ASP A 1 87 ? 0.824 17.303 8.788 1.00 78.62 87 ASP A C 1
ATOM 690 O O . ASP A 1 87 ? 1.634 18.234 8.861 1.00 78.62 87 ASP A O 1
ATOM 694 N N . THR A 1 88 ? 1.240 16.037 8.881 1.00 74.12 88 THR A N 1
ATOM 695 C CA . THR A 1 88 ? 2.654 15.674 9.067 1.00 74.12 88 THR A CA 1
ATOM 696 C C . THR A 1 88 ? 3.493 15.931 7.810 1.00 74.12 88 THR A C 1
ATOM 698 O O . THR A 1 88 ? 4.667 16.297 7.923 1.00 74.12 88 THR A O 1
ATOM 701 N N . ASN A 1 89 ? 2.933 15.774 6.604 1.00 57.59 89 ASN A N 1
ATOM 702 C CA . ASN A 1 89 ? 3.643 16.132 5.369 1.00 57.59 89 ASN A CA 1
ATOM 703 C C . ASN A 1 89 ? 3.858 17.645 5.257 1.00 57.59 89 ASN A C 1
ATOM 705 O O . ASN A 1 89 ? 4.941 18.079 4.863 1.00 57.59 89 ASN A O 1
ATOM 709 N N . ASN A 1 90 ? 2.868 18.437 5.672 1.00 55.22 90 ASN A N 1
ATOM 710 C CA . ASN A 1 90 ? 2.929 19.896 5.615 1.00 55.22 90 ASN A CA 1
ATOM 711 C C . ASN A 1 90 ? 3.964 20.490 6.589 1.00 55.22 90 ASN A C 1
ATOM 713 O O . ASN A 1 90 ? 4.573 21.508 6.284 1.00 55.22 90 ASN A O 1
ATOM 717 N N . ASN A 1 91 ? 4.247 19.826 7.714 1.00 49.03 91 ASN A N 1
ATOM 718 C CA . ASN A 1 91 ? 5.218 20.301 8.712 1.00 49.03 91 ASN A CA 1
ATOM 719 C C . ASN A 1 91 ? 6.694 19.954 8.411 1.00 49.03 91 ASN A C 1
ATOM 721 O O . ASN A 1 91 ? 7.580 20.370 9.156 1.00 49.03 91 ASN A O 1
ATOM 725 N N . ASN A 1 92 ? 6.989 19.193 7.348 1.00 46.59 92 ASN A N 1
ATOM 726 C CA . ASN A 1 92 ? 8.366 18.822 6.975 1.00 46.59 92 ASN A CA 1
ATOM 727 C C . ASN A 1 92 ? 8.979 19.705 5.875 1.00 46.59 92 ASN A C 1
ATOM 729 O O . ASN A 1 92 ? 10.101 19.451 5.428 1.00 46.59 92 ASN A O 1
ATOM 733 N N . THR A 1 93 ? 8.281 20.763 5.470 1.00 44.34 93 THR A N 1
ATOM 734 C CA . THR A 1 93 ? 8.832 21.816 4.619 1.00 44.34 93 THR A CA 1
ATOM 735 C C . THR A 1 93 ? 8.743 23.099 5.421 1.00 44.34 93 THR A C 1
ATOM 737 O O . THR A 1 93 ? 7.683 23.690 5.416 1.00 44.34 93 THR A O 1
ATOM 740 N N . ASP A 1 94 ? 9.778 23.420 6.208 1.00 41.25 94 ASP A N 1
ATOM 741 C CA . ASP A 1 94 ? 10.176 24.786 6.605 1.00 41.25 94 ASP A CA 1
ATOM 742 C C . ASP A 1 94 ? 11.259 24.737 7.706 1.00 41.25 94 ASP A C 1
ATOM 744 O O . ASP A 1 94 ? 11.063 25.117 8.858 1.00 41.25 94 ASP A O 1
ATOM 748 N N . GLU A 1 95 ? 12.468 24.300 7.335 1.00 43.62 95 GLU A N 1
ATOM 749 C CA . GLU A 1 95 ? 13.683 24.883 7.921 1.00 43.62 95 GLU A CA 1
ATOM 750 C C . GLU A 1 95 ? 14.164 26.017 7.002 1.00 43.62 95 GLU A C 1
ATOM 752 O O . GLU A 1 95 ? 15.107 25.834 6.237 1.00 43.62 95 GLU A O 1
ATOM 757 N N . ASP A 1 96 ? 13.496 27.172 7.044 1.00 38.56 96 ASP A N 1
ATOM 758 C CA . ASP A 1 96 ? 14.128 28.503 7.045 1.00 38.56 96 ASP A CA 1
ATOM 759 C C . ASP A 1 96 ? 13.054 29.587 7.253 1.00 38.56 96 ASP A C 1
ATOM 761 O O . ASP A 1 96 ? 12.058 29.625 6.540 1.00 38.56 96 ASP A O 1
ATOM 765 N N . GLY A 1 97 ? 13.294 30.518 8.181 1.00 34.69 97 GLY A N 1
ATOM 766 C CA . GLY A 1 97 ? 12.612 31.818 8.165 1.00 34.69 97 GLY A CA 1
ATOM 767 C C . GLY A 1 97 ? 11.545 32.081 9.230 1.00 34.69 97 GLY A C 1
ATOM 768 O O . GLY A 1 97 ? 10.363 32.218 8.947 1.00 34.69 97 GLY A O 1
ATOM 769 N N . GLN A 1 98 ? 11.998 32.313 10.458 1.00 33.38 98 GLN A N 1
ATOM 770 C CA . GLN A 1 98 ? 11.275 33.051 11.497 1.00 33.38 98 GLN A CA 1
ATOM 771 C C . GLN A 1 98 ? 10.727 34.409 10.997 1.00 33.38 98 GLN A C 1
ATOM 773 O O . GLN A 1 98 ? 11.528 35.230 10.567 1.00 33.38 98 GLN A O 1
ATOM 778 N N . THR A 1 99 ? 9.426 34.693 11.173 1.00 28.00 99 THR A N 1
ATOM 779 C CA . THR A 1 99 ? 8.901 35.827 11.979 1.00 28.00 99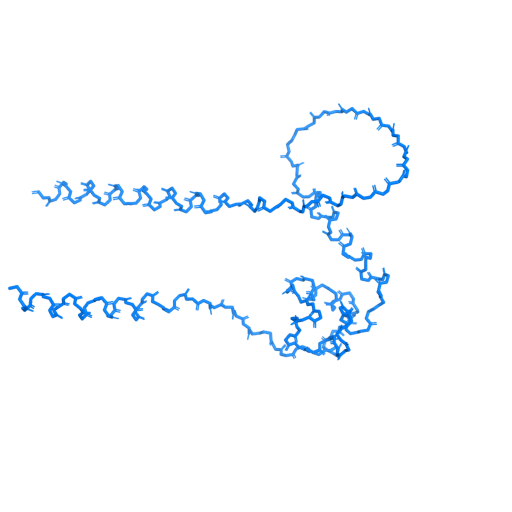 THR A CA 1
ATOM 780 C C . THR A 1 99 ? 7.368 35.825 12.071 1.00 28.00 99 THR A C 1
ATOM 782 O O . THR A 1 99 ? 6.679 35.613 11.085 1.00 28.00 99 THR A O 1
ATOM 785 N N . ASN A 1 100 ? 6.898 36.109 13.289 1.00 39.22 100 ASN A N 1
ATOM 786 C CA . ASN A 1 100 ? 5.524 36.289 13.771 1.00 39.22 100 ASN A CA 1
ATOM 787 C C . ASN A 1 100 ? 4.590 37.097 12.852 1.00 39.22 100 ASN A C 1
ATOM 789 O O . ASN A 1 100 ? 5.030 38.101 12.305 1.00 39.22 100 ASN A O 1
ATOM 793 N N . ASP A 1 101 ? 3.296 36.760 12.846 1.00 32.28 101 ASP A N 1
ATOM 794 C CA . ASP A 1 101 ? 2.248 37.640 13.389 1.00 32.28 101 ASP A CA 1
ATOM 795 C C . ASP A 1 101 ? 0.916 36.889 13.597 1.00 32.28 101 ASP A C 1
ATOM 797 O O . ASP A 1 101 ? 0.602 35.909 12.926 1.00 32.28 101 ASP A O 1
ATOM 801 N N . GLN A 1 102 ? 0.192 37.336 14.622 1.00 38.41 102 GLN A N 1
ATOM 802 C CA . GLN A 1 102 ? -1.101 36.858 15.111 1.00 38.41 102 GLN A CA 1
ATOM 803 C C . GLN A 1 102 ? -2.244 37.331 14.199 1.00 38.41 102 GLN A C 1
ATOM 805 O O . GLN A 1 102 ? -2.187 38.463 13.734 1.00 38.41 102 GLN A O 1
ATOM 810 N N . ASP A 1 103 ? -3.305 36.533 14.036 1.00 28.88 103 ASP A N 1
ATOM 811 C CA . ASP A 1 103 ? -4.677 36.972 14.353 1.00 28.88 103 ASP A CA 1
ATOM 812 C C . ASP A 1 103 ? -5.713 35.848 14.161 1.00 28.88 103 ASP A C 1
ATOM 814 O O . ASP A 1 103 ? -5.713 35.115 13.173 1.00 28.88 103 ASP A O 1
ATOM 818 N N . GLU A 1 104 ? -6.610 35.728 15.143 1.00 37.84 104 GLU A N 1
ATOM 819 C CA . GLU A 1 104 ? -7.836 34.928 15.079 1.00 37.84 104 GLU A CA 1
ATOM 820 C C . GLU A 1 104 ? -8.883 35.572 14.154 1.00 37.84 104 GLU A C 1
ATOM 822 O O . GLU A 1 104 ? -9.049 36.790 14.187 1.00 37.84 104 GLU A O 1
ATOM 827 N N . ALA A 1 105 ? -9.709 34.760 13.479 1.00 29.77 105 ALA A N 1
ATOM 828 C CA . ALA A 1 105 ? -11.170 34.941 13.478 1.00 29.77 105 ALA A CA 1
ATOM 829 C C . ALA A 1 105 ? -11.921 33.775 12.804 1.00 29.77 105 ALA A C 1
ATOM 831 O O . ALA A 1 105 ? -11.716 33.444 11.641 1.00 29.77 105 ALA A O 1
ATOM 832 N N . THR A 1 106 ? -12.867 33.231 13.561 1.00 32.12 106 THR A N 1
ATOM 833 C CA . THR A 1 106 ? -13.982 32.341 13.201 1.00 32.12 106 THR A CA 1
ATOM 834 C C . THR A 1 106 ? -14.918 32.928 12.126 1.00 32.12 106 THR A C 1
ATOM 836 O O . THR A 1 106 ? -15.303 34.087 12.272 1.00 32.12 106 THR A O 1
ATOM 839 N N . ALA A 1 107 ? -15.400 32.125 11.161 1.00 32.34 107 ALA A N 1
ATOM 840 C CA . ALA A 1 107 ? -16.817 32.043 10.737 1.00 32.34 107 ALA A CA 1
ATOM 841 C C . ALA A 1 107 ? -17.042 31.091 9.539 1.00 32.34 107 ALA A C 1
ATOM 843 O O . ALA A 1 107 ? -16.264 31.047 8.596 1.00 32.34 107 ALA A O 1
ATOM 844 N N . ASP A 1 108 ? -18.159 30.376 9.644 1.00 35.84 108 ASP A N 1
ATOM 845 C CA . ASP A 1 108 ? -18.789 29.354 8.798 1.00 35.84 108 ASP A CA 1
ATOM 846 C C . ASP A 1 108 ? -19.290 29.863 7.420 1.00 35.84 108 ASP A C 1
ATOM 848 O O . ASP A 1 108 ? -19.644 31.040 7.301 1.00 35.84 108 ASP A O 1
ATOM 852 N N . GLY A 1 109 ? -19.407 28.964 6.426 1.00 31.61 109 GLY A N 1
ATOM 853 C CA . GLY A 1 109 ? -20.193 29.180 5.194 1.00 31.61 109 GLY A CA 1
ATOM 854 C C . GLY A 1 109 ? -19.502 28.926 3.840 1.00 31.61 109 GLY A C 1
ATOM 855 O O . GLY A 1 109 ? -18.921 29.836 3.264 1.00 31.61 109 GLY A O 1
ATOM 856 N N . GLU A 1 110 ? -19.683 27.703 3.328 1.00 43.47 110 GLU A N 1
ATOM 857 C CA . GLU A 1 110 ? -19.985 27.322 1.930 1.00 43.47 110 GLU A CA 1
ATOM 858 C C . GLU A 1 110 ? -19.110 27.770 0.726 1.00 43.47 110 GLU A C 1
ATOM 860 O O . GLU A 1 110 ? -18.986 28.938 0.376 1.00 43.47 110 GLU A O 1
ATOM 865 N N . GLU A 1 111 ? -18.703 26.728 -0.018 1.00 50.25 111 GLU A N 1
ATOM 866 C CA . GLU A 1 111 ? -18.412 26.663 -1.462 1.00 50.25 111 GLU A CA 1
ATOM 867 C C . GLU A 1 111 ? -17.082 27.232 -1.990 1.00 50.25 111 GLU A C 1
ATOM 869 O O . GLU A 1 111 ? -16.979 28.362 -2.461 1.00 50.25 111 GLU A O 1
ATOM 874 N N . GLY A 1 112 ? -16.091 26.336 -2.076 1.00 48.69 112 GLY A N 1
ATOM 875 C CA . GLY A 1 112 ? -14.928 26.479 -2.953 1.00 48.69 112 GLY A CA 1
ATOM 876 C C . GLY A 1 112 ? -13.693 25.796 -2.385 1.00 48.69 112 GLY A C 1
ATOM 877 O O . GLY A 1 112 ? -12.867 26.460 -1.777 1.00 48.69 112 GLY A O 1
ATOM 878 N N . GLY A 1 1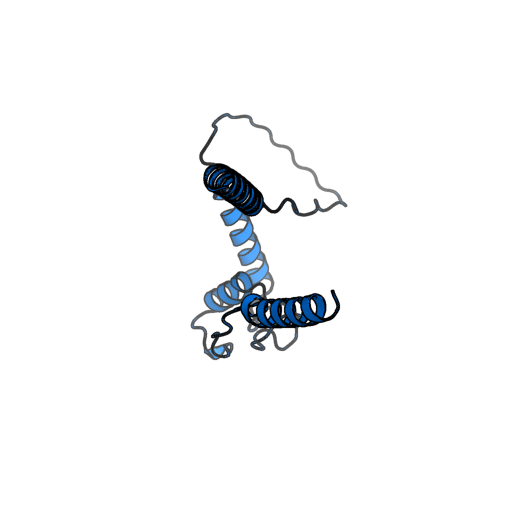13 ? -13.564 24.478 -2.567 1.00 58.16 113 GLY A N 1
ATOM 879 C CA . GLY A 1 113 ? -12.321 23.785 -2.223 1.00 58.16 113 GLY A CA 1
ATOM 880 C C . GLY A 1 113 ? -11.163 24.353 -3.041 1.00 58.16 113 GLY A C 1
ATOM 881 O O . GLY A 1 113 ? -11.262 24.448 -4.269 1.00 58.16 113 GLY A O 1
ATOM 882 N N . GLU A 1 114 ? -10.087 24.756 -2.369 1.00 61.56 114 GLU A N 1
ATOM 883 C CA . GLU A 1 114 ? -8.831 25.092 -3.027 1.00 61.56 114 GLU A CA 1
ATOM 884 C C . GLU A 1 114 ? -8.345 23.842 -3.768 1.00 61.56 114 GLU A C 1
ATOM 886 O O . GLU A 1 114 ? -8.240 22.753 -3.203 1.00 61.56 114 GLU A O 1
ATOM 891 N N . LEU A 1 115 ? -8.139 23.976 -5.079 1.00 60.03 115 LEU A N 1
ATOM 892 C CA . LEU A 1 115 ? -7.518 22.918 -5.865 1.00 60.03 115 LEU A CA 1
ATOM 893 C C . LEU A 1 115 ? -6.150 22.615 -5.243 1.00 60.03 115 LEU A C 1
ATOM 895 O O . LEU A 1 115 ? -5.439 23.564 -4.908 1.00 60.03 115 LEU A O 1
ATOM 899 N N . PRO A 1 116 ? -5.752 21.335 -5.136 1.00 60.34 116 PRO A N 1
ATOM 900 C CA . PRO A 1 116 ? -4.416 21.003 -4.672 1.00 60.34 116 PRO A CA 1
ATOM 901 C C . PRO A 1 116 ? -3.391 21.719 -5.553 1.00 60.34 116 PRO A C 1
ATOM 903 O O . PRO A 1 116 ? -3.568 21.807 -6.777 1.00 60.34 116 PRO A O 1
ATOM 906 N N . ASP A 1 117 ? -2.314 22.211 -4.941 1.00 56.22 117 ASP A N 1
ATOM 907 C CA . ASP A 1 117 ? -1.158 22.733 -5.658 1.00 56.22 117 ASP A CA 1
ATOM 908 C C . ASP A 1 117 ? -0.583 21.631 -6.566 1.00 56.22 117 ASP A C 1
ATOM 910 O O . ASP A 1 117 ? 0.290 20.848 -6.207 1.00 56.22 117 ASP A O 1
ATOM 914 N N . THR A 1 118 ? -1.068 21.576 -7.810 1.00 56.09 118 THR A N 1
ATOM 915 C CA . THR A 1 118 ? -0.535 20.712 -8.882 1.00 56.09 118 THR A CA 1
ATOM 916 C C . THR A 1 118 ? 0.814 21.207 -9.407 1.00 56.09 118 THR A C 1
ATOM 918 O O . THR A 1 118 ? 1.352 20.671 -10.382 1.00 56.09 118 THR A O 1
ATOM 921 N N . ALA A 1 119 ? 1.412 22.197 -8.741 1.00 55.00 119 ALA A N 1
ATOM 922 C CA . ALA A 1 119 ? 2.807 22.563 -8.889 1.00 55.00 119 ALA A CA 1
ATOM 923 C C . ALA A 1 119 ? 3.685 21.508 -8.204 1.00 55.00 119 ALA A C 1
ATOM 925 O O . ALA A 1 119 ? 4.421 21.785 -7.262 1.00 55.00 119 ALA A O 1
ATOM 926 N N . SER A 1 120 ? 3.630 20.284 -8.734 1.00 57.41 120 SER A N 1
ATOM 927 C CA . SER A 1 120 ? 4.654 19.278 -8.508 1.00 57.41 120 SER A CA 1
ATOM 928 C C . SER A 1 120 ? 6.011 19.966 -8.664 1.00 57.41 120 SER A C 1
ATOM 930 O O . SER A 1 120 ? 6.309 20.602 -9.683 1.00 57.41 120 SER A O 1
ATOM 932 N N . ASN A 1 121 ? 6.807 19.888 -7.606 1.00 60.44 121 ASN A N 1
ATOM 933 C CA . ASN A 1 121 ? 8.163 20.391 -7.475 1.00 60.44 121 ASN A CA 1
ATOM 934 C C . ASN A 1 121 ? 9.088 19.619 -8.432 1.00 60.44 121 ASN A C 1
ATOM 936 O O . ASN A 1 121 ? 9.996 18.887 -8.043 1.00 60.44 121 ASN A O 1
ATOM 940 N N . HIS A 1 122 ? 8.897 19.852 -9.734 1.00 57.06 122 HIS A N 1
ATOM 941 C CA . HIS A 1 122 ? 9.681 19.358 -10.864 1.00 57.06 122 HIS A CA 1
ATOM 942 C C . HIS A 1 122 ? 11.090 19.973 -10.912 1.00 57.06 122 HIS A C 1
ATOM 944 O O . HIS A 1 122 ? 11.726 20.014 -11.969 1.00 57.06 122 HIS A O 1
ATOM 950 N N . ILE A 1 123 ? 11.623 20.432 -9.776 1.00 75.44 123 ILE A N 1
ATOM 951 C CA . ILE A 1 123 ? 12.998 20.915 -9.661 1.00 75.44 123 ILE A CA 1
ATOM 952 C C . ILE A 1 123 ? 13.986 19.825 -10.089 1.00 75.44 123 ILE A C 1
ATOM 954 O O . ILE A 1 123 ? 14.981 20.110 -10.751 1.00 75.44 123 ILE A O 1
ATOM 958 N N . THR A 1 124 ? 13.655 18.557 -9.834 1.00 73.62 124 THR A N 1
ATOM 959 C CA . THR A 1 124 ? 14.394 17.393 -10.334 1.00 73.62 124 THR A CA 1
ATOM 960 C C . THR A 1 124 ? 14.415 17.345 -11.863 1.00 73.62 124 THR A C 1
ATOM 962 O O . THR A 1 124 ? 15.481 17.152 -12.445 1.00 73.62 124 THR A O 1
ATOM 965 N N . MET A 1 125 ? 13.292 17.603 -12.541 1.00 76.69 125 MET A N 1
ATOM 966 C CA . MET A 1 125 ? 13.246 17.660 -14.009 1.00 76.69 125 MET A CA 1
ATOM 967 C C . MET A 1 125 ? 14.003 18.872 -14.573 1.00 76.69 125 MET A C 1
ATOM 969 O O . MET A 1 125 ? 14.668 18.743 -15.602 1.00 76.69 125 MET A O 1
ATOM 973 N N . VAL A 1 126 ? 13.981 20.021 -13.886 1.00 84.62 126 VAL A N 1
ATOM 974 C CA . VAL A 1 126 ? 14.794 21.199 -14.250 1.00 84.62 126 VAL A CA 1
ATOM 975 C C . VAL A 1 126 ? 16.291 20.885 -14.136 1.00 84.62 126 VAL A C 1
ATOM 977 O O . VAL A 1 126 ? 17.053 21.178 -15.061 1.00 84.62 126 VAL A O 1
ATOM 980 N N . ILE A 1 127 ? 16.717 20.227 -13.052 1.00 81.62 127 ILE A N 1
ATOM 981 C CA . ILE A 1 127 ? 18.111 19.805 -12.838 1.00 81.62 127 ILE A CA 1
ATOM 982 C C . ILE A 1 127 ? 18.547 18.802 -13.913 1.00 81.62 127 ILE A C 1
ATOM 984 O O . ILE A 1 127 ? 19.615 18.959 -14.512 1.00 81.62 127 ILE A O 1
ATOM 988 N N . VAL A 1 128 ? 17.714 17.799 -14.206 1.00 86.94 128 VAL A N 1
ATOM 989 C CA . VAL A 1 128 ? 17.991 16.807 -15.256 1.00 86.94 128 VAL A CA 1
ATOM 990 C C . VAL A 1 128 ? 18.112 17.487 -16.624 1.00 86.94 128 VAL A C 1
ATOM 992 O O . VAL A 1 128 ? 19.060 17.215 -17.365 1.00 86.94 128 VAL A O 1
ATOM 995 N N . GLY A 1 129 ? 17.222 18.431 -16.941 1.00 88.25 129 GLY A N 1
ATOM 996 C CA . GLY A 1 129 ? 17.284 19.215 -18.177 1.00 88.25 129 GLY A CA 1
ATOM 997 C C . GLY A 1 129 ? 18.571 20.038 -18.302 1.00 88.25 129 GLY A C 1
ATOM 998 O O . GLY A 1 129 ? 19.219 20.027 -19.355 1.00 88.25 129 GLY A O 1
ATOM 999 N N . ALA A 1 130 ? 18.994 20.697 -17.220 1.00 89.94 130 ALA A N 1
ATOM 1000 C CA . ALA A 1 130 ? 20.240 21.459 -17.182 1.00 89.94 130 ALA A CA 1
ATOM 1001 C C . ALA A 1 130 ? 21.474 20.562 -17.394 1.00 89.94 130 ALA A C 1
ATOM 1003 O O . ALA A 1 130 ? 22.384 20.920 -18.149 1.00 89.94 130 ALA A O 1
ATOM 1004 N N . PHE A 1 131 ? 21.484 19.366 -16.795 1.00 90.88 131 PHE A N 1
ATOM 1005 C CA . PHE A 1 131 ? 22.578 18.408 -16.952 1.00 90.88 131 PHE A CA 1
ATOM 1006 C C . PHE A 1 131 ? 22.717 17.915 -18.399 1.00 90.88 131 PHE A C 1
ATOM 1008 O O . PHE A 1 131 ? 23.825 17.881 -18.941 1.00 90.88 131 PHE A O 1
ATOM 1015 N N . ILE A 1 132 ? 21.599 17.590 -19.058 1.00 92.12 132 ILE A N 1
ATOM 1016 C CA . ILE A 1 132 ? 21.594 17.136 -20.457 1.00 92.12 132 ILE A CA 1
ATOM 1017 C C . ILE A 1 132 ? 22.135 18.232 -21.385 1.00 92.12 132 ILE A C 1
ATOM 1019 O O . ILE A 1 132 ? 22.979 17.950 -22.242 1.00 92.12 132 ILE A O 1
ATOM 1023 N N . MET A 1 133 ? 21.713 19.487 -21.192 1.00 90.94 133 MET A N 1
ATOM 1024 C CA . MET A 1 133 ? 22.238 20.615 -21.970 1.00 90.94 133 MET A CA 1
ATOM 1025 C C . MET A 1 133 ? 23.746 20.809 -21.765 1.00 90.94 133 MET A C 1
ATOM 1027 O O . MET A 1 133 ? 24.482 20.962 -22.745 1.00 90.94 133 MET A O 1
ATOM 1031 N N . ALA A 1 134 ? 24.227 20.744 -20.520 1.00 91.75 134 ALA A N 1
ATOM 1032 C CA . ALA A 1 134 ? 25.650 20.874 -20.213 1.00 91.75 134 ALA A CA 1
ATOM 1033 C C . ALA A 1 134 ? 26.486 19.752 -20.857 1.00 91.75 134 ALA A C 1
ATOM 1035 O O . ALA A 1 134 ? 27.516 20.018 -21.487 1.00 91.75 134 ALA A O 1
ATOM 1036 N N . ALA A 1 135 ? 26.021 18.502 -20.769 1.00 90.19 135 ALA A N 1
ATOM 1037 C CA . ALA A 1 135 ? 26.682 17.357 -21.389 1.00 90.19 135 ALA A CA 1
ATOM 1038 C C . ALA A 1 135 ? 26.713 17.472 -22.925 1.00 90.19 135 ALA A C 1
ATOM 1040 O O . ALA A 1 135 ? 27.752 17.225 -23.549 1.00 90.19 135 ALA A O 1
ATOM 1041 N N . GLY A 1 136 ? 25.608 17.908 -23.539 1.00 90.88 136 GLY A N 1
ATOM 1042 C CA . GLY A 1 136 ? 25.509 18.125 -24.984 1.00 90.88 136 GLY A CA 1
ATOM 1043 C C . GLY A 1 136 ? 26.477 19.195 -25.495 1.00 90.88 136 GLY A C 1
ATOM 1044 O O . GLY A 1 136 ? 27.209 18.960 -26.463 1.00 90.88 136 GLY A O 1
ATOM 1045 N N . ALA A 1 137 ? 26.553 20.340 -24.810 1.00 89.44 137 ALA A N 1
ATOM 1046 C CA . ALA A 1 137 ? 27.493 21.408 -25.147 1.00 89.44 137 ALA A CA 1
ATOM 1047 C C . ALA A 1 137 ? 28.954 20.933 -25.050 1.00 89.44 137 ALA A C 1
ATOM 1049 O O . ALA A 1 137 ? 29.765 21.190 -25.945 1.00 89.44 137 ALA A O 1
ATOM 1050 N N . LEU A 1 138 ? 29.283 20.167 -24.007 1.00 87.88 138 LEU A N 1
ATOM 1051 C CA . LEU A 1 138 ? 30.629 19.644 -23.783 1.00 87.88 138 LEU A CA 1
ATOM 1052 C C . LEU A 1 138 ? 31.059 18.649 -24.874 1.00 87.88 138 LEU A C 1
ATOM 1054 O O . LEU A 1 138 ? 32.198 18.702 -25.350 1.00 87.88 138 LEU A O 1
ATOM 1058 N N . LEU A 1 139 ? 30.159 17.766 -25.317 1.00 85.12 139 LEU A N 1
ATOM 1059 C CA . LEU A 1 139 ? 30.426 16.841 -26.423 1.00 85.12 139 LEU A CA 1
ATOM 1060 C C . LEU A 1 139 ? 30.606 17.573 -27.759 1.00 85.12 139 LEU A C 1
ATOM 1062 O O . LEU A 1 139 ? 31.496 17.214 -28.534 1.00 85.12 139 LEU A O 1
ATOM 1066 N N . PHE A 1 140 ? 29.819 18.622 -28.017 1.00 85.25 140 PHE A N 1
ATOM 1067 C CA . PHE A 1 140 ? 29.941 19.428 -29.234 1.00 85.25 140 PHE A CA 1
ATOM 1068 C C . PHE A 1 140 ? 31.283 20.171 -29.299 1.00 85.25 140 PHE A C 1
ATOM 1070 O O . PHE A 1 140 ? 31.955 20.153 -30.333 1.00 85.25 140 PHE A O 1
ATOM 1077 N N . ILE A 1 141 ? 31.732 20.741 -28.176 1.00 86.69 141 ILE A N 1
ATOM 1078 C CA . ILE A 1 141 ? 33.049 21.384 -28.071 1.00 86.69 141 ILE A CA 1
ATOM 1079 C C . ILE A 1 141 ? 34.168 20.350 -28.254 1.00 86.69 141 ILE A C 1
ATOM 1081 O O . ILE A 1 141 ? 35.078 20.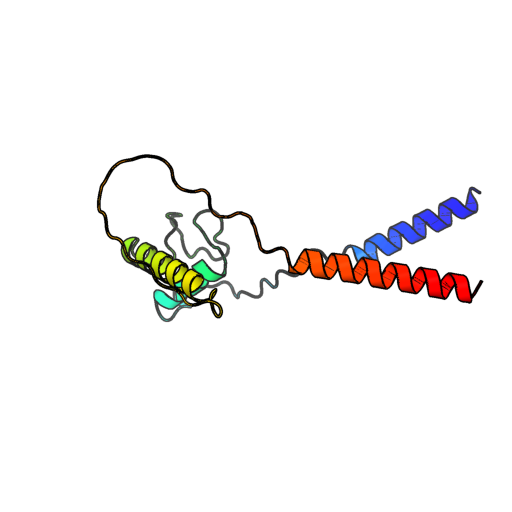570 -29.053 1.00 86.69 141 ILE A O 1
ATOM 1085 N N . ARG A 1 142 ? 34.089 19.183 -27.597 1.00 77.19 142 ARG A N 1
ATOM 1086 C CA . ARG A 1 142 ? 35.084 18.106 -27.769 1.00 77.19 142 ARG A CA 1
ATOM 1087 C C . ARG A 1 142 ? 35.159 17.588 -29.205 1.00 77.19 142 ARG A C 1
ATOM 1089 O O . ARG A 1 142 ? 36.253 17.277 -29.671 1.00 77.19 142 ARG A O 1
ATOM 1096 N N . ARG A 1 143 ? 34.030 17.512 -29.913 1.00 75.38 143 ARG A N 1
ATOM 1097 C CA . ARG A 1 143 ? 33.988 17.130 -31.331 1.00 75.38 143 ARG A CA 1
ATOM 1098 C C . ARG A 1 143 ? 34.610 18.201 -32.224 1.00 75.38 143 ARG A C 1
ATOM 1100 O O . ARG A 1 143 ? 35.343 17.842 -33.135 1.00 75.38 143 ARG A O 1
ATOM 1107 N N . LYS A 1 144 ? 34.365 19.485 -31.945 1.00 67.88 144 LYS A N 1
ATOM 1108 C CA . LYS A 1 144 ? 34.957 20.606 -32.691 1.00 67.88 144 LYS A CA 1
ATOM 1109 C C . LYS A 1 144 ? 36.474 20.711 -32.508 1.00 67.88 144 LYS A C 1
ATOM 1111 O O . LYS A 1 144 ? 37.146 21.145 -33.423 1.00 67.88 144 LYS A O 1
ATOM 1116 N N . VAL A 1 145 ? 37.010 20.315 -31.353 1.00 69.06 145 VAL A N 1
ATOM 1117 C CA . VAL A 1 145 ? 38.467 20.301 -31.102 1.00 69.06 145 VAL A CA 1
ATOM 1118 C C . VAL A 1 145 ? 39.162 19.101 -31.766 1.00 69.06 145 VAL A C 1
ATOM 1120 O O . VAL A 1 145 ? 40.366 19.141 -31.996 1.00 69.06 145 VAL A O 1
ATOM 1123 N N . ARG A 1 146 ? 38.426 18.021 -32.063 1.00 58.94 146 ARG A N 1
ATOM 1124 C CA . ARG A 1 146 ? 38.952 16.806 -32.717 1.00 58.94 146 ARG A CA 1
ATOM 1125 C C . ARG A 1 146 ? 38.683 16.742 -34.229 1.00 58.94 146 ARG A C 1
ATOM 1127 O O . ARG A 1 146 ? 39.029 15.732 -34.837 1.00 58.94 146 ARG A O 1
ATOM 1134 N N . ALA A 1 147 ? 38.044 17.761 -34.800 1.00 53.41 147 ALA A N 1
ATOM 1135 C CA . ALA A 1 147 ? 37.837 17.945 -36.237 1.00 53.41 147 ALA A CA 1
ATOM 1136 C C . ALA A 1 147 ? 38.743 19.075 -36.731 1.00 53.41 147 ALA A C 1
ATOM 1138 O O . ALA A 1 147 ? 39.245 18.951 -37.867 1.00 53.41 147 ALA A O 1
#

pLDDT: mean 72.92, std 20.76, range [28.0, 95.38]

Foldseek 3Di:
DVVVVVVVVVVVVVCCVVVVPPPDPPVPPPPLDEPVNDPDLVRQLVVCVVVVHALVRDPNCQPVVSPGRGVPDDPVNNVVVVVVVVVVVVVVPDPDDDDDDDDDDDDDDDDDDDDPPPPPVCVVVVVVVVVVVVVVVVVVVVVVVVD

Organism: NCBI:txid2574798

Radius of gyration: 25.86 Å; chains: 1; bounding box: 59×49×67 Å

Sequence (147 aa):
MKRLYLGLLSFVFLAIMLFGGFIAQASHGSSDKNCDDFSSKQEVMDFWYEHGYNAENDPSDLDRDNDGLPCEVNSGEWDSYVADKEDTNNNNTDEDGQTNDQDEATADGEEGGELPDTASNHITMVIVGAFIMAAGALLFIRRKVRA

=== Feature glossary ===
A reading guide for the features in this record.

Start from the sequence.

  · Sequence gives the chain of amino acids in standard one-letter code (A=alanine, C=cysteine, …, Y=tyrosine), read N→C. It is the only feature that is directly encoded by the gene; all structural features are derived from the folded form of this sequence.

Fold it, and you get atomic coordinates and the backbone conformation that goes with them.

  · Structure coordinates are given as an mmCIF _atom_site loop: one row per atom with element, residue name, chain id, sequence number, and x/y/z position in Å. Only the four main-chain atoms per residue are included here; side chains are omitted to keep the record compact.

  · Backbone dihedral angles. Every residue except chain termini has a φ (preceding-C → N → Cα → C) and a ψ (N → Cα → C → next-N). They are reported in degrees following the IUPAC sign convention. Secondary structure is essentially a statement about which (φ, ψ) basin each residue occupies.

  · Eight-state secondary structure (DSSP): H is the canonical α-helix, G the tighter 3₁₀-helix, I the wider π-helix; E/B are β-structure, T and S are turns and bends, and '-' is everything else. DSSP derives these from the pattern of main-chain N–H···O=C hydrogen bonds, not from the sequence.

  · SS3 is a coarse helix/strand/coil call (letters a/b/c) made by the P-SEA algorithm from inter-Cα distances and dihedrals. It is less detailed than DSSP but needs only Cα positions.

Summarize the fold with a handful of shape descriptors and a per-residue structural alphabet.

  · Radius of gyration (Rg) is the root-mean-square distance of Cα atoms from their centroid — a single number for overall size and compactness. A globular domain of N residues has Rg ≈ 2.2·N^0.38 Å; an extended or disordered chain has a much larger Rg. The Cα contact count is the number of residue pairs whose Cα atoms are within 8 Å and are more than four positions apart in sequence — a standard proxy for tertiary packing density. The bounding box is the smallest axis-aligned box enclosing all Cα atoms.

  · 3Di is Foldseek's structural alphabet. Each residue is assigned one of twenty discrete states based on how its Cα sits relative to its spatial (not sequential) neighbors. Aligning 3Di strings finds structural homologs roughly as well as full 3D superposition, but orders of magnitude faster.

  · Solvent-accessible surface area (SASA) is the area in Å² traced out by the centre of a 1.4 Å probe sphere (a water molecule) rolled over the protein's van der Waals surface (Shrake–Rupley / Lee–Richards construction). Buried residues have near-zero SASA; fully exposed residues can exceed 200 Å². The total SASA scales roughly with the number of surface residues.

Ask how reliable the model is.

  · For AlphaFold models, the B-factor field carries pLDDT — the model's own estimate of local accuracy on a 0–100 scale. Regions with pLDDT<50 should be treated as essentially unmodeled; they often correspond to intrinsically disordered segments.

  · For experimental (PDB) structures, the B-factor (temperature factor) quantifies the positional spread of each atom in the crystal — a combination of thermal vibration and static disorder — in units of Å². High B-factors mark flexible loops or poorly resolved regions; low B-factors mark the rigid, well-ordered core.

  · Predicted Aligned Error (PAE) is an AlphaFold confidence matrix: entry (i, j) is the expected error in the position of residue j, in ångströms, when the prediction is superimposed on the true structure at residue i. Low PAE within a block of residues means that block is internally rigid and well-predicted; high PAE between two blocks means their relative placement is uncertain even if each block individually is confident.

Place it in context: what it resembles, what it is annotated as, and how it looks.

  · Structural nearest neighbors (via Foldseek easy-search vs the PDB). Reported per hit: target PDB id, E-value, and alignment TM-score. A TM-score above ~0.5 is the conventional threshold for 'same fold'.

  · Functional annotations link the protein to curated databases. InterPro entries identify conserved domains and families by matching the sequence against member-database signatures (Pfam, PROSITE, CDD, …). Gene Ontology (GO) terms describe molecular function, biological process, and cellular component in a controlled vocabulary. CATH places the structure in a hierarchical fold classification (Class/Architecture/Topology/Homologous-superfamily). The organism is the source species.

  · The contact map is a binary N×N matrix image: pixel (i, j) is dark where Cα_i and Cα_j are within 8 Å and |i−j|>4. Because the |i−j|>4 filter removes local helical contacts, off-diagonal stripes parallel to the main diagonal indicate parallel β-sheets; stripes perpendicular to it indicate antiparallel β-sheets. The Ramachandran plot scatters every residue's (φ, ψ) pair against the sterically allowed regions. The PAE heatmap renders the predicted-aligned-error matrix.

  · Six rendered views show the 3D structure from the faces of a cube — i.e. along ±x, ±y, ±z. Rendering representation is drawn randomly per protein from cartoon (secondary-structure ribbons), sticks (backbone bonds), or molecular surface; coloring is either N→C rainbow (blue at the N-terminus through red at the C-terminus) or one color per chain.